Protein AF-A0A377E1H4-F1 (afdb_monomer_lite)

Organism: Escherichia coli (NCBI:txid562)

Secondary structure (DSSP, 8-state):
---HHHHHHHHHHTSSS--TTTSGGG-PPPHHHHHHHHHHH--EEEESS--SSS-SSSEE--TTT-GGGS-HHHHHHHHTSEEE-----SPP-EETTEE-TT----

pLDDT: mean 81.57, std 17.15, range [29.45, 97.69]

Structure (mmCIF, N/CA/C/O backbone):
data_AF-A0A377E1H4-F1
#
_entry.id   AF-A0A377E1H4-F1
#
loop_
_atom_site.group_PDB
_atom_site.id
_atom_site.type_symbol
_atom_site.label_atom_id
_atom_site.label_alt_id
_atom_site.label_comp_id
_atom_site.label_asym_id
_atom_site.label_entity_id
_atom_site.label_seq_id
_atom_site.pdbx_PDB_ins_code
_atom_site.Cartn_x
_atom_site.Cartn_y
_atom_site.Cartn_z
_atom_site.occupancy
_atom_site.B_iso_or_equiv
_atom_site.auth_seq_id
_atom_site.auth_comp_id
_atom_site.auth_asym_id
_atom_site.auth_atom_id
_atom_site.pdbx_PDB_model_num
ATOM 1 N N . MET A 1 1 ? -11.916 4.788 -18.497 1.00 46.75 1 MET A N 1
ATOM 2 C CA . MET A 1 1 ? -10.645 5.095 -19.189 1.00 46.75 1 MET A CA 1
ATOM 3 C C . MET A 1 1 ? -9.530 4.695 -18.243 1.00 46.75 1 MET A C 1
ATOM 5 O O . MET A 1 1 ? -9.548 5.173 -17.120 1.00 46.75 1 MET A O 1
ATOM 9 N N . SER A 1 2 ? -8.643 3.775 -18.631 1.00 56.88 2 SER A N 1
ATOM 10 C CA . SER A 1 2 ? -7.511 3.389 -17.775 1.00 56.88 2 SER A CA 1
ATOM 11 C C . SER A 1 2 ? -6.566 4.581 -17.630 1.00 56.88 2 SER A C 1
ATOM 13 O O . SER A 1 2 ? -6.238 5.215 -18.633 1.00 56.88 2 SER A O 1
ATOM 15 N N . ASN A 1 3 ? -6.153 4.903 -16.403 1.00 75.94 3 ASN A N 1
ATOM 16 C CA . ASN A 1 3 ? -5.165 5.950 -16.147 1.00 75.94 3 ASN A CA 1
ATOM 17 C C . ASN A 1 3 ? -3.872 5.627 -16.930 1.00 75.94 3 ASN A C 1
ATOM 19 O O . ASN A 1 3 ? -3.465 4.464 -16.988 1.00 75.94 3 ASN A O 1
ATOM 23 N N . LYS A 1 4 ? -3.228 6.640 -17.532 1.00 80.81 4 LYS A N 1
ATOM 24 C CA . LYS A 1 4 ? -1.937 6.495 -18.235 1.00 80.81 4 LYS A CA 1
ATOM 25 C C . LYS A 1 4 ? -0.877 5.834 -17.345 1.00 80.81 4 LYS A C 1
ATOM 27 O O . LYS A 1 4 ? -0.057 5.074 -17.844 1.00 80.81 4 LYS A O 1
ATOM 32 N N . TYR A 1 5 ? -0.923 6.093 -16.036 1.00 79.25 5 TYR A N 1
ATOM 33 C CA . TYR A 1 5 ? -0.049 5.447 -15.058 1.00 79.25 5 TYR A CA 1
ATOM 34 C C . TYR A 1 5 ? -0.275 3.927 -14.996 1.00 79.25 5 TYR A C 1
ATOM 36 O O . TYR A 1 5 ? 0.666 3.160 -15.171 1.00 79.25 5 TYR A O 1
ATOM 44 N N . CYS A 1 6 ? -1.527 3.485 -14.852 1.00 79.69 6 CYS A N 1
ATOM 45 C CA . CYS A 1 6 ? -1.889 2.065 -14.862 1.00 79.69 6 CYS A CA 1
ATOM 46 C C . CYS A 1 6 ? -1.492 1.375 -16.176 1.00 79.69 6 CYS A C 1
ATOM 48 O O . CYS A 1 6 ? -0.968 0.265 -16.164 1.00 79.69 6 CYS A O 1
ATOM 50 N N . GLN A 1 7 ? -1.675 2.052 -17.317 1.00 82.25 7 GLN A N 1
ATOM 51 C CA . GLN A 1 7 ? -1.233 1.533 -18.619 1.00 82.25 7 GLN A CA 1
ATOM 52 C C . GLN A 1 7 ? 0.285 1.331 -18.658 1.00 82.25 7 GLN A C 1
ATOM 54 O O . GLN A 1 7 ? 0.741 0.260 -19.052 1.00 82.25 7 GLN A O 1
ATOM 59 N N . ALA A 1 8 ? 1.058 2.310 -18.181 1.00 83.12 8 ALA A N 1
ATOM 60 C CA . ALA A 1 8 ? 2.511 2.204 -18.109 1.00 83.12 8 ALA A CA 1
ATOM 61 C C . ALA A 1 8 ? 2.968 1.064 -17.182 1.00 83.12 8 ALA A C 1
ATOM 63 O O . ALA A 1 8 ? 3.906 0.350 -17.529 1.00 83.12 8 ALA A O 1
ATOM 64 N N . LEU A 1 9 ? 2.294 0.843 -16.044 1.00 80.31 9 LEU A N 1
ATOM 65 C CA . LEU A 1 9 ? 2.586 -0.288 -15.152 1.00 80.31 9 LEU A CA 1
ATOM 66 C C . LEU A 1 9 ? 2.333 -1.638 -15.834 1.00 80.31 9 LEU A C 1
ATOM 68 O O . LEU A 1 9 ? 3.174 -2.535 -15.756 1.00 80.31 9 LEU A O 1
ATOM 72 N N . VAL A 1 10 ? 1.210 -1.779 -16.544 1.00 83.94 10 VAL A N 1
ATOM 73 C CA . VAL A 1 10 ? 0.877 -3.008 -17.282 1.00 83.94 10 VAL A CA 1
ATOM 74 C C . VAL A 1 10 ? 1.876 -3.263 -18.411 1.00 83.94 10 VAL A C 1
ATOM 76 O O . VAL A 1 10 ? 2.366 -4.384 -18.556 1.00 83.94 10 VAL A O 1
ATOM 79 N N . GLU A 1 11 ? 2.209 -2.238 -19.196 1.00 85.94 11 GLU A N 1
ATOM 80 C CA . GLU A 1 11 ? 3.222 -2.333 -20.253 1.00 85.94 11 GLU A CA 1
ATOM 81 C C . GLU A 1 11 ? 4.583 -2.735 -19.689 1.00 85.94 11 GLU A C 1
ATOM 83 O O . GLU A 1 11 ? 5.249 -3.605 -20.251 1.00 85.94 11 GLU A O 1
ATOM 88 N N . LEU A 1 12 ? 4.975 -2.142 -18.557 1.00 83.56 12 LEU A N 1
ATOM 89 C CA . LEU A 1 12 ? 6.225 -2.457 -17.885 1.00 83.56 12 LEU A CA 1
ATOM 90 C C . LEU A 1 12 ? 6.241 -3.908 -17.422 1.00 83.56 12 LEU A C 1
ATOM 92 O O . LEU A 1 12 ? 7.177 -4.624 -17.757 1.00 83.56 12 LEU A O 1
ATOM 96 N N . ARG A 1 13 ? 5.195 -4.377 -16.735 1.00 80.88 13 ARG A N 1
ATOM 97 C CA . ARG A 1 13 ? 5.070 -5.767 -16.265 1.00 80.88 13 ARG A CA 1
ATOM 98 C C . ARG A 1 13 ? 5.155 -6.789 -17.401 1.00 80.88 13 ARG A C 1
ATOM 100 O O . ARG A 1 13 ? 5.745 -7.848 -17.222 1.00 80.88 13 ARG A O 1
ATOM 107 N N . ASN A 1 14 ? 4.613 -6.457 -18.572 1.00 85.69 14 ASN A N 1
ATOM 108 C CA . ASN A 1 14 ? 4.608 -7.338 -19.741 1.00 85.69 14 ASN A CA 1
ATOM 109 C C . ASN A 1 14 ? 5.955 -7.399 -20.487 1.00 85.69 14 ASN A C 1
ATOM 111 O O . ASN A 1 14 ? 6.090 -8.190 -21.425 1.00 85.69 14 ASN A O 1
ATOM 115 N N . LYS A 1 15 ? 6.956 -6.589 -20.113 1.00 85.19 15 LYS A N 1
ATOM 116 C CA . LYS A 1 15 ? 8.291 -6.686 -20.715 1.00 85.19 15 LYS A CA 1
ATOM 117 C C . LYS A 1 15 ? 8.958 -8.017 -20.336 1.00 85.19 15 LYS A C 1
ATOM 119 O O . LYS A 1 15 ? 8.871 -8.441 -19.187 1.00 85.19 15 LYS A O 1
ATOM 124 N N . PRO A 1 16 ? 9.684 -8.661 -21.269 1.00 85.31 16 PRO A N 1
ATOM 125 C CA . PRO A 1 16 ? 10.376 -9.924 -20.998 1.00 85.31 16 PRO A CA 1
ATOM 126 C C . PRO A 1 16 ? 11.587 -9.763 -20.066 1.00 85.31 16 PRO A C 1
ATOM 128 O O . PRO A 1 16 ? 12.054 -10.741 -19.491 1.00 85.31 16 PRO A O 1
ATOM 131 N N . ALA A 1 17 ? 12.118 -8.545 -19.952 1.00 83.56 17 ALA A N 1
ATOM 132 C CA . ALA A 1 17 ? 13.2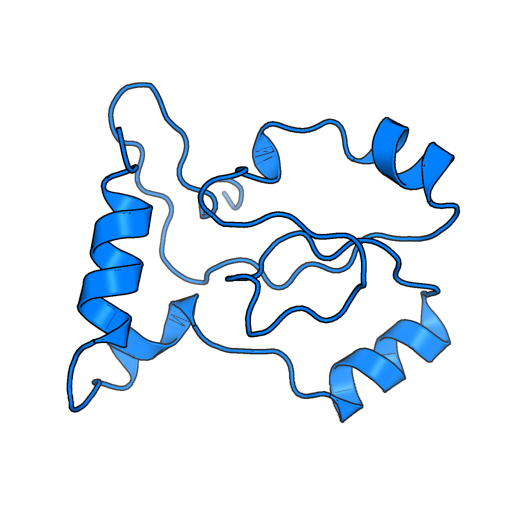16 -8.192 -19.069 1.00 83.56 17 ALA A CA 1
ATOM 133 C C . ALA A 1 17 ? 13.057 -6.738 -18.610 1.00 83.56 17 ALA A C 1
ATOM 135 O O . ALA A 1 17 ? 12.519 -5.906 -19.348 1.00 83.56 17 ALA A O 1
ATOM 136 N N . HIS A 1 18 ? 13.573 -6.448 -17.419 1.00 80.75 18 HIS A N 1
ATOM 137 C CA . HIS A 1 18 ? 13.505 -5.139 -16.777 1.00 80.75 18 HIS A CA 1
ATOM 138 C C . HIS A 1 18 ? 14.903 -4.685 -16.383 1.00 80.75 18 HIS A C 1
ATOM 140 O O . HIS A 1 18 ? 15.710 -5.471 -15.879 1.00 80.75 18 HIS A O 1
ATOM 146 N N . GLU A 1 19 ? 15.188 -3.403 -16.562 1.00 77.69 19 GLU A N 1
ATOM 147 C CA . GLU A 1 19 ? 16.335 -2.777 -15.918 1.00 77.69 19 GLU A CA 1
ATOM 148 C C . GLU A 1 19 ? 16.045 -2.552 -14.427 1.00 77.69 19 GLU A C 1
ATOM 150 O O . GLU A 1 19 ? 14.905 -2.332 -14.025 1.00 77.69 19 GLU A O 1
ATOM 155 N N . LEU A 1 20 ? 17.076 -2.521 -13.577 1.00 71.31 20 LEU A N 1
ATOM 156 C CA . LEU A 1 20 ? 16.898 -2.293 -12.132 1.00 71.31 20 LEU A CA 1
ATOM 157 C C . LEU A 1 20 ? 16.118 -1.005 -11.815 1.00 71.31 20 LEU A C 1
ATOM 159 O O . LEU A 1 20 ? 15.361 -0.960 -10.850 1.00 71.31 20 LEU A O 1
ATOM 163 N N . LYS A 1 21 ? 16.266 0.029 -12.651 1.00 73.69 21 LYS A N 1
ATOM 164 C CA . LYS A 1 21 ? 15.542 1.301 -12.518 1.00 73.69 21 LYS A CA 1
ATOM 165 C C . LYS A 1 21 ? 14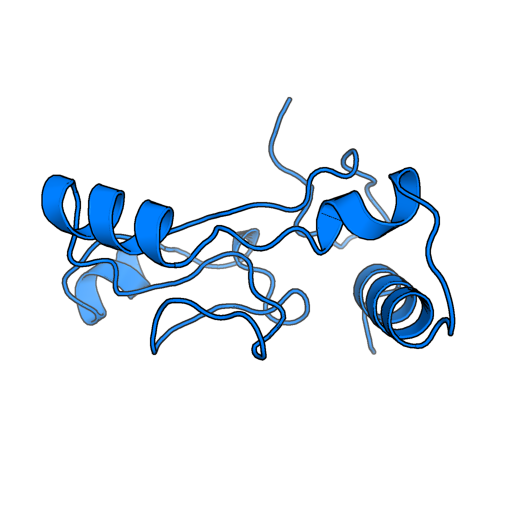.044 1.198 -12.843 1.00 73.69 21 LYS A C 1
ATOM 167 O O . LYS A 1 21 ? 13.292 2.092 -12.480 1.00 73.69 21 LYS A O 1
ATOM 172 N N . GLU A 1 22 ? 13.622 0.143 -13.536 1.00 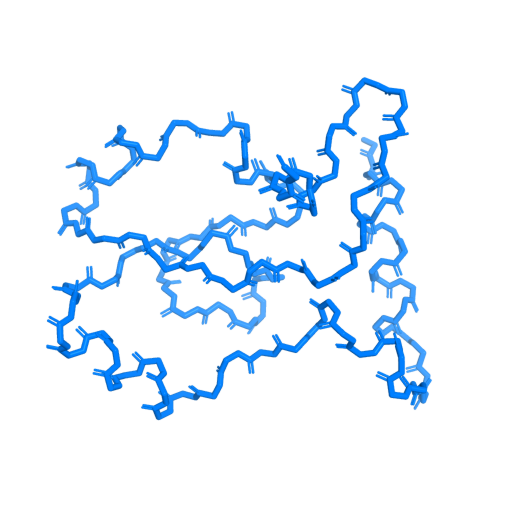72.00 22 GLU A N 1
ATOM 173 C CA . GLU A 1 22 ? 12.239 -0.096 -13.962 1.00 72.00 22 GLU A CA 1
ATOM 174 C C . GLU A 1 22 ? 11.440 -0.920 -12.938 1.00 72.00 22 GLU A C 1
ATOM 176 O O . GLU A 1 22 ? 10.216 -0.866 -12.918 1.00 72.00 22 GLU A O 1
ATOM 181 N N . VAL A 1 23 ? 12.108 -1.662 -12.051 1.00 68.00 23 VAL A N 1
ATOM 182 C CA . VAL A 1 23 ? 11.439 -2.521 -11.053 1.00 68.00 23 VAL A CA 1
ATOM 183 C C . VAL A 1 23 ? 11.007 -1.738 -9.802 1.00 68.00 23 VAL A C 1
ATOM 185 O O . VAL A 1 23 ? 10.289 -2.275 -8.967 1.00 68.00 23 VAL A O 1
ATOM 188 N N . GLY A 1 24 ? 11.404 -0.464 -9.674 1.00 71.88 24 GLY A N 1
ATOM 189 C CA . GLY A 1 24 ? 11.207 0.357 -8.471 1.00 71.88 24 GLY A CA 1
ATOM 190 C C . GLY A 1 24 ? 9.780 0.316 -7.922 1.00 71.88 24 GLY A C 1
ATOM 191 O O . GLY A 1 24 ? 9.565 -0.183 -6.824 1.00 71.88 24 GLY A O 1
ATOM 192 N N . ASP A 1 25 ? 8.797 0.756 -8.708 1.00 68.75 25 ASP A N 1
ATOM 193 C CA . ASP A 1 25 ? 7.384 0.812 -8.283 1.00 68.75 25 ASP A CA 1
ATOM 194 C C . ASP A 1 25 ? 6.739 -0.556 -8.053 1.00 68.75 25 ASP A C 1
ATOM 196 O O . ASP A 1 25 ? 5.697 -0.647 -7.416 1.00 68.75 25 ASP A O 1
ATOM 200 N N . GLN A 1 26 ? 7.354 -1.620 -8.566 1.00 68.88 26 GLN A N 1
ATOM 201 C CA . GLN A 1 26 ? 6.879 -2.993 -8.410 1.00 68.88 26 GLN A CA 1
ATOM 202 C C . GLN A 1 26 ? 7.569 -3.710 -7.241 1.00 68.88 26 GLN A C 1
ATOM 204 O O . GLN A 1 26 ? 7.320 -4.896 -7.008 1.00 68.88 26 GLN A O 1
ATOM 209 N N . TRP A 1 27 ? 8.459 -3.032 -6.505 1.00 77.75 27 TRP A N 1
ATOM 210 C CA . TRP A 1 27 ? 9.162 -3.653 -5.392 1.00 77.75 27 TRP A CA 1
ATOM 211 C C . TRP A 1 27 ? 8.185 -4.017 -4.272 1.00 77.75 27 TRP A C 1
ATOM 213 O O . TRP A 1 27 ? 7.589 -3.153 -3.635 1.00 77.75 27 TRP A O 1
ATOM 223 N N . ARG A 1 28 ? 8.042 -5.321 -4.015 1.00 84.62 28 ARG A N 1
ATOM 224 C CA . ARG A 1 28 ? 7.153 -5.878 -2.991 1.00 84.62 28 ARG A CA 1
ATOM 225 C C . ARG A 1 28 ? 7.892 -6.042 -1.667 1.00 84.62 28 ARG A C 1
ATOM 227 O O . ARG A 1 28 ? 8.962 -6.647 -1.626 1.00 84.62 28 ARG A O 1
ATOM 234 N N . THR A 1 29 ? 7.265 -5.634 -0.563 1.00 89.25 29 THR A N 1
ATOM 235 C CA . THR A 1 29 ? 7.760 -5.945 0.786 1.00 89.25 29 THR A CA 1
ATOM 236 C C . THR A 1 29 ? 7.843 -7.467 0.998 1.00 89.25 29 THR A C 1
ATOM 238 O O . THR A 1 29 ? 6.827 -8.156 0.850 1.00 89.25 29 THR A O 1
ATOM 241 N N . PRO A 1 30 ? 9.012 -8.029 1.356 1.00 92.06 30 PRO A N 1
ATOM 242 C CA . PRO A 1 30 ? 9.146 -9.446 1.696 1.00 92.06 30 PRO A CA 1
ATOM 243 C C . PRO A 1 30 ? 8.198 -9.881 2.826 1.00 92.06 30 PRO A C 1
ATOM 245 O O . PRO A 1 30 ? 7.951 -9.122 3.765 1.00 92.06 30 PRO A O 1
ATOM 248 N N . ASP A 1 31 ? 7.679 -11.113 2.760 1.00 93.44 31 ASP A N 1
ATOM 249 C CA . ASP A 1 31 ? 6.661 -11.601 3.708 1.00 93.44 31 ASP A CA 1
ATOM 250 C C . ASP A 1 31 ? 7.146 -11.595 5.161 1.00 93.44 31 ASP A C 1
ATOM 252 O O . ASP A 1 31 ? 6.413 -11.191 6.056 1.00 93.44 31 ASP A O 1
ATOM 256 N N . ASN A 1 32 ? 8.395 -11.987 5.412 1.00 95.50 32 ASN A N 1
ATOM 257 C CA . ASN A 1 32 ? 8.970 -11.988 6.758 1.00 95.50 32 ASN A CA 1
ATOM 258 C C . ASN A 1 32 ? 9.019 -10.583 7.384 1.00 95.50 32 ASN A C 1
ATOM 260 O O . ASN A 1 32 ? 8.756 -10.438 8.577 1.00 95.50 32 ASN A O 1
ATOM 264 N N . ILE A 1 33 ? 9.326 -9.555 6.587 1.00 94.75 33 ILE A N 1
ATOM 265 C CA . ILE A 1 33 ? 9.331 -8.160 7.039 1.00 94.75 33 ILE A CA 1
ATOM 266 C C . ILE A 1 33 ? 7.901 -7.723 7.351 1.00 94.75 33 ILE A C 1
ATOM 268 O O . ILE A 1 33 ? 7.655 -7.188 8.431 1.00 94.75 33 ILE A O 1
ATOM 272 N N . PHE A 1 34 ? 6.955 -8.009 6.451 1.00 96.00 34 PHE A N 1
ATOM 273 C CA . PHE A 1 34 ? 5.544 -7.694 6.670 1.00 96.00 34 PHE A CA 1
ATOM 274 C C . PHE A 1 34 ? 5.020 -8.325 7.967 1.00 96.00 34 PHE A C 1
ATOM 276 O O . PHE A 1 34 ? 4.485 -7.615 8.815 1.00 96.00 34 PHE A O 1
ATOM 283 N N . TRP A 1 35 ? 5.235 -9.628 8.175 1.00 96.06 35 TRP A N 1
ATOM 284 C CA . TRP A 1 35 ? 4.776 -10.322 9.381 1.00 96.06 35 TRP A CA 1
ATOM 285 C C . TRP A 1 35 ? 5.452 -9.818 10.655 1.00 96.06 35 TRP A C 1
ATOM 287 O O . TRP A 1 35 ? 4.786 -9.691 11.684 1.00 96.06 35 TRP A O 1
ATOM 297 N N . GLY A 1 36 ? 6.745 -9.485 10.595 1.00 97.44 36 GLY A N 1
ATOM 298 C CA . GLY A 1 36 ? 7.462 -8.894 11.725 1.00 97.44 36 GLY A CA 1
ATOM 299 C C . GLY A 1 36 ? 6.854 -7.560 12.161 1.00 97.44 36 GLY A C 1
ATOM 300 O O . GLY A 1 36 ? 6.569 -7.368 13.340 1.00 97.44 36 GLY A O 1
ATOM 301 N N . ILE A 1 37 ? 6.581 -6.665 11.208 1.00 96.06 37 ILE A N 1
ATOM 302 C CA . ILE A 1 37 ? 5.965 -5.359 11.488 1.00 96.06 37 ILE A CA 1
ATOM 303 C C . ILE A 1 37 ? 4.500 -5.533 11.921 1.00 96.06 37 ILE A C 1
ATOM 305 O O . ILE A 1 37 ? 4.079 -4.914 12.897 1.00 96.06 37 ILE A O 1
ATOM 309 N N . ASN A 1 38 ? 3.741 -6.413 11.260 1.00 97.06 38 ASN A N 1
ATOM 310 C CA . ASN A 1 38 ? 2.351 -6.719 11.611 1.00 97.06 38 ASN A CA 1
ATOM 311 C C . ASN A 1 38 ? 2.227 -7.269 13.041 1.00 97.06 38 ASN A C 1
ATOM 313 O O . ASN A 1 38 ? 1.271 -6.969 13.745 1.00 97.06 38 ASN A O 1
ATOM 317 N N . THR A 1 39 ? 3.219 -8.026 13.510 1.00 96.81 39 THR A N 1
ATOM 318 C CA . THR A 1 39 ? 3.253 -8.512 14.899 1.00 96.81 39 THR A CA 1
ATOM 319 C C . THR A 1 39 ? 3.407 -7.368 15.907 1.00 96.81 39 THR A C 1
ATOM 321 O O . THR A 1 39 ? 2.882 -7.455 17.013 1.00 96.81 39 THR A O 1
ATOM 324 N N . LEU A 1 40 ? 4.122 -6.299 15.543 1.00 96.69 40 LEU A N 1
ATOM 325 C CA . LEU A 1 40 ? 4.417 -5.175 16.437 1.00 96.69 40 LEU A CA 1
ATOM 326 C C . LEU A 1 40 ? 3.339 -4.084 16.417 1.00 96.69 40 LEU A C 1
ATOM 328 O O . LEU A 1 40 ? 3.065 -3.485 17.454 1.00 96.69 40 LEU A O 1
ATOM 332 N N . PHE A 1 41 ? 2.753 -3.814 15.250 1.00 95.44 41 PHE A N 1
ATOM 333 C CA . PHE A 1 41 ? 1.876 -2.656 15.025 1.00 95.44 41 PHE A CA 1
ATOM 334 C C . PHE A 1 41 ? 0.512 -3.015 14.427 1.00 95.44 41 PHE A C 1
ATOM 336 O O . PHE A 1 41 ? -0.306 -2.129 14.185 1.00 95.44 41 PHE A O 1
ATOM 343 N N . GLY A 1 42 ? 0.281 -4.296 14.148 1.00 94.12 42 GLY A N 1
ATOM 344 C CA . GLY A 1 42 ? -0.960 -4.778 13.569 1.00 94.12 42 GLY A CA 1
ATOM 345 C C . GLY A 1 42 ? -2.100 -4.944 14.583 1.00 94.12 42 GLY A C 1
ATOM 346 O O . GLY A 1 42 ? -1.983 -4.554 15.746 1.00 94.12 42 GLY A O 1
ATOM 347 N N . PRO A 1 43 ? -3.220 -5.547 14.151 1.00 96.75 43 PRO A N 1
ATOM 348 C CA . PRO A 1 43 ? -3.385 -6.217 12.861 1.00 96.75 43 PRO A CA 1
ATOM 349 C C . PRO A 1 43 ? -3.487 -5.225 11.694 1.00 96.75 43 PRO A C 1
ATOM 351 O O . PRO A 1 43 ? -4.313 -4.311 11.709 1.00 96.75 43 PRO A O 1
ATOM 354 N N . PHE A 1 44 ? -2.669 -5.424 10.661 1.00 97.69 44 PHE A N 1
ATOM 355 C CA . PHE A 1 44 ? -2.857 -4.779 9.369 1.00 97.69 44 PHE A CA 1
ATOM 356 C C . PHE A 1 44 ? -4.015 -5.445 8.636 1.00 97.69 44 PHE A C 1
ATOM 358 O O . PHE A 1 44 ? -4.033 -6.662 8.448 1.00 97.69 44 PHE A O 1
ATOM 365 N N . VAL A 1 45 ? -5.001 -4.635 8.266 1.00 97.25 45 VAL A N 1
ATOM 366 C CA . VAL A 1 45 ? -6.269 -5.093 7.678 1.00 97.25 45 VAL A CA 1
ATOM 367 C C . VAL A 1 45 ? -6.544 -4.469 6.314 1.00 97.25 45 VAL A C 1
ATOM 369 O O . VAL A 1 45 ? -7.442 -4.932 5.615 1.00 97.25 45 VAL A O 1
ATOM 372 N N . LEU A 1 46 ? -5.768 -3.454 5.928 1.00 97.25 46 LEU A N 1
ATOM 373 C CA . LEU A 1 46 ? -5.902 -2.718 4.675 1.00 97.25 46 LEU A CA 1
ATOM 374 C C . LEU A 1 46 ? -4.525 -2.512 4.033 1.00 97.25 46 LEU A C 1
ATOM 376 O O . LEU A 1 46 ? -3.645 -1.949 4.677 1.00 97.25 46 LEU A O 1
ATOM 380 N N . ASP A 1 47 ? -4.348 -2.933 2.781 1.00 95.88 47 ASP A N 1
ATOM 381 C CA . ASP A 1 47 ? -3.138 -2.672 1.986 1.00 95.88 47 ASP A CA 1
ATOM 382 C C . ASP A 1 47 ? -3.383 -1.522 0.998 1.00 95.88 47 ASP A C 1
ATOM 384 O O . ASP A 1 47 ? -4.236 -1.615 0.115 1.00 95.88 47 ASP A O 1
ATOM 388 N N . LEU A 1 48 ? -2.677 -0.407 1.177 1.00 93.88 48 LEU A N 1
ATOM 389 C CA . LEU A 1 48 ? -2.940 0.829 0.436 1.00 93.88 48 LEU A CA 1
ATOM 390 C C . LEU A 1 48 ? -2.329 0.844 -0.970 1.00 93.88 48 LEU A C 1
ATOM 392 O O . LEU A 1 48 ? -2.799 1.597 -1.818 1.00 93.88 48 LEU A O 1
ATOM 396 N N . PHE A 1 49 ? -1.269 0.073 -1.216 1.00 91.19 49 PHE A N 1
ATOM 397 C CA . PHE A 1 49 ? -0.487 0.185 -2.451 1.00 91.19 49 PHE A CA 1
ATOM 398 C C . PHE A 1 49 ? -0.119 -1.201 -2.981 1.00 91.19 49 PHE A C 1
ATOM 400 O O . PHE A 1 49 ? 0.996 -1.684 -2.789 1.00 91.19 49 PHE A O 1
ATOM 407 N N . THR A 1 50 ? -1.072 -1.835 -3.666 1.00 88.50 50 THR A N 1
ATOM 408 C CA . THR A 1 50 ? -0.902 -3.152 -4.293 1.00 88.50 50 THR A CA 1
ATOM 409 C C . THR A 1 50 ? -1.372 -3.140 -5.749 1.00 88.50 50 THR A C 1
ATOM 411 O O . THR A 1 50 ? -2.160 -2.291 -6.156 1.00 88.50 50 THR A O 1
ATOM 414 N N . ASP A 1 51 ? -0.901 -4.090 -6.551 1.00 84.62 51 ASP A N 1
ATOM 415 C CA . ASP A 1 51 ? -1.462 -4.406 -7.872 1.00 84.62 51 ASP A CA 1
ATOM 416 C C . ASP A 1 51 ? -2.555 -5.493 -7.804 1.00 84.62 51 ASP A C 1
ATOM 418 O O . ASP A 1 51 ? -3.019 -5.980 -8.833 1.00 84.62 51 ASP A O 1
ATOM 422 N N . GLY A 1 52 ? -2.957 -5.893 -6.592 1.00 85.94 52 GLY A N 1
ATOM 423 C CA . GLY A 1 52 ? -3.889 -6.987 -6.318 1.00 85.94 52 GLY A CA 1
ATOM 424 C C . GLY A 1 52 ? -3.210 -8.358 -6.261 1.00 85.94 52 GLY A C 1
ATOM 425 O O . GLY A 1 52 ? -3.552 -9.168 -5.401 1.00 85.94 52 GLY A O 1
ATOM 426 N N . ASP A 1 53 ? -2.202 -8.599 -7.101 1.00 85.62 53 ASP A N 1
ATOM 427 C CA . ASP A 1 53 ? -1.434 -9.851 -7.113 1.00 85.62 53 ASP A CA 1
ATOM 428 C C . ASP A 1 53 ? -0.457 -9.923 -5.924 1.00 85.62 53 ASP A C 1
ATOM 430 O O . ASP A 1 53 ? -0.170 -11.000 -5.389 1.00 85.62 53 ASP A O 1
ATOM 434 N N . ASN A 1 54 ? 0.068 -8.773 -5.492 1.00 86.31 54 ASN A N 1
ATOM 435 C CA . ASN A 1 54 ? 1.092 -8.689 -4.453 1.00 86.31 54 ASN A CA 1
ATOM 436 C C . ASN A 1 54 ? 0.568 -8.355 -3.041 1.00 86.31 54 ASN A C 1
ATOM 438 O O . ASN A 1 54 ? 1.392 -8.240 -2.118 1.00 86.31 54 ASN A O 1
ATOM 442 N N . ALA A 1 55 ? -0.757 -8.256 -2.883 1.00 92.00 55 ALA A N 1
ATOM 443 C CA . ALA A 1 55 ? -1.443 -7.770 -1.690 1.00 92.00 55 ALA A CA 1
ATOM 444 C C . ALA A 1 55 ? -1.037 -8.510 -0.406 1.00 92.00 55 ALA A C 1
ATOM 446 O O . ALA A 1 55 ? -0.797 -9.725 -0.391 1.00 92.00 55 ALA A O 1
ATOM 447 N N . LYS A 1 56 ? -0.968 -7.764 0.698 1.00 94.06 56 LYS A N 1
ATOM 448 C CA . LYS A 1 56 ? -0.651 -8.287 2.038 1.00 94.06 56 LYS A CA 1
ATOM 449 C C . LYS A 1 56 ? -1.859 -8.409 2.960 1.00 94.06 56 LYS A C 1
ATOM 451 O O . LYS A 1 56 ? -1.777 -9.092 3.978 1.00 94.06 56 LYS A O 1
ATOM 456 N N . CYS A 1 57 ? -2.964 -7.761 2.607 1.00 94.56 57 CYS A N 1
ATOM 457 C CA . CYS A 1 57 ? -4.210 -7.763 3.366 1.00 94.56 57 CYS A CA 1
ATOM 458 C C . CYS A 1 57 ? -5.378 -8.208 2.478 1.00 94.56 57 CYS A C 1
ATOM 460 O O . CYS A 1 57 ? -5.327 -8.075 1.259 1.00 94.56 57 CYS A O 1
ATOM 462 N N . ALA A 1 58 ? -6.449 -8.717 3.095 1.00 93.94 58 ALA A N 1
ATOM 463 C CA . ALA A 1 58 ? -7.654 -9.122 2.368 1.00 93.94 58 ALA A CA 1
ATOM 464 C C . ALA A 1 58 ? -8.411 -7.925 1.764 1.00 93.94 58 ALA A C 1
ATOM 466 O O . ALA A 1 58 ? -8.979 -8.046 0.684 1.00 93.94 58 ALA A O 1
ATOM 467 N N . ALA A 1 59 ? -8.417 -6.778 2.455 1.00 96.19 59 ALA A N 1
ATOM 468 C CA . ALA A 1 59 ? -8.870 -5.514 1.890 1.00 96.19 59 ALA A CA 1
ATOM 469 C C . ALA A 1 59 ? -7.666 -4.733 1.364 1.00 96.19 59 ALA A C 1
ATOM 471 O O . ALA A 1 59 ? -6.627 -4.663 2.027 1.00 96.19 59 ALA A O 1
ATOM 472 N N . TYR A 1 60 ? -7.814 -4.133 0.189 1.00 95.62 60 TYR A N 1
ATOM 473 C CA . TYR A 1 60 ? -6.738 -3.397 -0.448 1.00 95.62 60 TYR A CA 1
ATOM 474 C C . TYR A 1 60 ? -7.251 -2.387 -1.475 1.00 95.62 60 TYR A C 1
ATOM 476 O O . TYR A 1 60 ? -8.408 -2.461 -1.893 1.00 95.62 60 TYR A O 1
ATOM 484 N N . TYR A 1 61 ? -6.373 -1.472 -1.879 1.00 94.00 61 TYR A N 1
ATOM 485 C CA . TYR A 1 61 ? -6.581 -0.569 -3.006 1.00 94.00 61 TYR A CA 1
ATOM 486 C C . TYR A 1 61 ? -5.551 -0.831 -4.102 1.00 94.00 61 TYR A C 1
ATOM 488 O O . TYR A 1 61 ? -4.363 -1.014 -3.827 1.00 94.00 61 TYR A O 1
ATOM 496 N N . THR A 1 62 ? -6.018 -0.813 -5.346 1.00 90.50 62 THR A N 1
ATOM 497 C CA . THR A 1 62 ? -5.164 -0.854 -6.535 1.00 90.50 62 THR A CA 1
ATOM 498 C C . THR A 1 62 ? -4.774 0.548 -7.008 1.00 90.50 62 THR A C 1
ATOM 500 O O . THR A 1 62 ? -5.307 1.562 -6.542 1.00 90.50 62 THR A O 1
ATOM 503 N N . ALA A 1 63 ? -3.848 0.630 -7.967 1.00 85.88 63 ALA A N 1
ATOM 504 C CA . ALA A 1 63 ? -3.519 1.895 -8.625 1.00 85.88 63 ALA A CA 1
ATOM 505 C C . ALA A 1 63 ? -4.745 2.520 -9.321 1.00 85.88 63 ALA A C 1
ATOM 507 O O . ALA A 1 63 ? -4.852 3.747 -9.392 1.00 85.88 63 ALA A O 1
ATOM 508 N N . GLU A 1 64 ? -5.670 1.689 -9.804 1.00 86.12 64 GLU A N 1
ATOM 509 C CA . GLU A 1 64 ? -6.951 2.093 -10.379 1.00 86.12 64 GLU A CA 1
ATOM 510 C C . GLU A 1 64 ? -7.905 2.664 -9.323 1.00 86.12 64 GLU A C 1
ATOM 512 O O . GLU A 1 64 ? -8.562 3.671 -9.594 1.00 86.12 64 GLU A O 1
ATOM 517 N N . ASP A 1 65 ? -7.956 2.058 -8.130 1.00 88.56 65 ASP A N 1
ATOM 518 C CA . ASP A 1 65 ? -8.804 2.522 -7.020 1.00 88.56 65 ASP A CA 1
ATOM 519 C C . ASP A 1 65 ? -8.294 3.829 -6.400 1.00 88.56 65 ASP A C 1
ATOM 521 O O . ASP A 1 65 ? -9.086 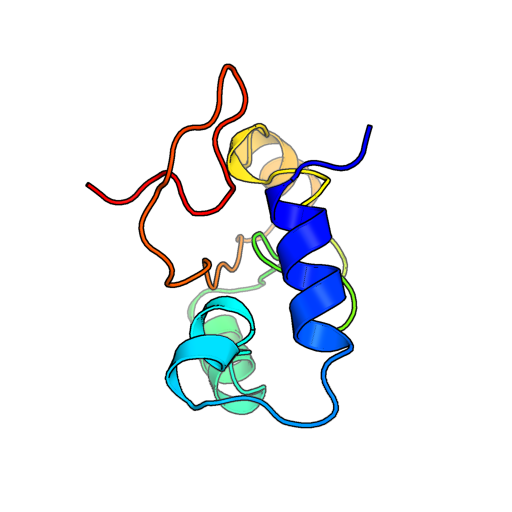4.584 -5.836 1.00 88.56 65 ASP A O 1
ATOM 525 N N . ASN A 1 66 ? -6.987 4.093 -6.518 1.00 87.44 66 ASN A N 1
ATOM 526 C CA . ASN A 1 66 ? -6.278 5.251 -5.977 1.00 87.44 66 ASN A CA 1
ATOM 527 C C . ASN A 1 66 ? -6.522 5.459 -4.476 1.00 87.44 66 ASN A C 1
ATOM 529 O O . ASN A 1 66 ? -7.334 6.291 -4.077 1.00 87.44 66 ASN A O 1
ATOM 533 N N . ALA A 1 67 ? -5.748 4.770 -3.631 1.00 90.88 67 ALA A N 1
ATOM 534 C CA . ALA A 1 67 ? -5.850 4.882 -2.175 1.00 90.88 67 ALA A CA 1
ATOM 535 C C . ALA A 1 67 ? -5.863 6.327 -1.649 1.00 90.88 67 ALA A C 1
ATOM 537 O O . ALA A 1 67 ? -6.550 6.603 -0.672 1.00 90.88 67 ALA A O 1
ATOM 538 N N . LEU A 1 68 ? -5.154 7.260 -2.294 1.00 89.44 68 LEU A N 1
ATOM 539 C CA . LEU A 1 68 ? -5.078 8.665 -1.869 1.00 89.44 68 LEU A CA 1
ATOM 540 C C . LEU A 1 68 ? -6.403 9.429 -2.024 1.00 89.44 68 LEU A C 1
ATOM 542 O O . LEU A 1 68 ? -6.550 10.512 -1.464 1.00 89.44 68 LEU A O 1
ATOM 546 N N . ALA A 1 69 ? -7.347 8.893 -2.798 1.00 90.88 69 ALA A N 1
ATOM 547 C CA . ALA A 1 69 ? -8.671 9.472 -2.995 1.00 90.88 69 ALA A CA 1
ATOM 548 C C . ALA A 1 69 ? -9.712 8.981 -1.969 1.00 90.88 69 ALA A C 1
ATOM 550 O O . ALA A 1 69 ? -10.848 9.451 -2.000 1.00 90.88 69 ALA A O 1
ATOM 551 N N . HIS A 1 70 ? -9.347 8.054 -1.074 1.00 90.81 70 HIS A N 1
ATOM 552 C CA . HIS A 1 70 ? -10.250 7.473 -0.075 1.00 90.81 70 HIS A CA 1
ATOM 553 C C . HIS A 1 70 ? -9.964 7.998 1.331 1.00 90.81 70 HIS A C 1
ATOM 555 O O . HIS A 1 70 ? -8.811 8.227 1.696 1.00 90.81 70 HIS A O 1
ATOM 561 N N . ASP A 1 71 ? -11.007 8.097 2.157 1.00 94.19 71 ASP A N 1
ATOM 562 C CA . ASP A 1 71 ? -10.847 8.301 3.597 1.00 94.19 71 ASP A CA 1
ATOM 563 C C . ASP A 1 71 ? -10.472 6.974 4.273 1.00 94.19 71 ASP A C 1
ATOM 565 O O . ASP A 1 71 ? -11.276 6.047 4.412 1.00 94.19 71 ASP A O 1
ATOM 569 N N . TRP A 1 72 ? -9.215 6.863 4.696 1.00 94.62 72 TRP A N 1
ATOM 570 C CA . TRP A 1 72 ? -8.722 5.658 5.360 1.00 94.62 72 TRP A CA 1
ATOM 571 C C . TRP A 1 72 ? -9.312 5.482 6.752 1.00 94.62 72 TRP A C 1
ATOM 573 O O . TRP A 1 72 ? -9.427 4.351 7.216 1.00 94.62 72 TRP A O 1
ATOM 583 N N . SER A 1 73 ? -9.672 6.573 7.429 1.00 94.00 73 SER A N 1
ATOM 584 C CA . SER A 1 73 ? -10.149 6.515 8.808 1.00 94.00 73 SER A CA 1
ATOM 585 C C . SER A 1 73 ? -11.503 5.815 8.896 1.00 94.00 73 SER A C 1
ATOM 587 O O . SER A 1 73 ? -11.671 4.922 9.728 1.00 94.00 73 SER A O 1
ATOM 589 N N . GLU A 1 74 ? -12.420 6.131 7.979 1.00 95.25 74 GLU A N 1
ATOM 590 C CA . GLU A 1 74 ? -13.722 5.472 7.869 1.00 95.25 74 GLU A CA 1
ATOM 591 C C . GLU A 1 74 ? -13.550 3.984 7.543 1.00 95.25 74 GLU A C 1
ATOM 593 O O . GLU A 1 74 ? -14.065 3.116 8.251 1.00 95.25 74 GLU A O 1
ATOM 598 N N . ARG A 1 75 ? -12.717 3.669 6.543 1.00 95.44 75 ARG A N 1
ATOM 599 C CA . ARG A 1 75 ? -12.466 2.281 6.142 1.00 95.44 75 ARG A CA 1
ATOM 600 C C . ARG A 1 75 ? -11.824 1.447 7.255 1.00 95.44 75 ARG A C 1
ATOM 602 O O . ARG A 1 75 ? -12.182 0.286 7.451 1.00 95.44 75 ARG A O 1
ATOM 609 N N . LEU A 1 76 ? -10.876 2.015 7.997 1.00 96.19 76 LEU A N 1
ATOM 610 C CA . LEU A 1 76 ? -10.225 1.331 9.116 1.00 96.19 76 LEU A CA 1
ATOM 611 C C . LEU A 1 76 ? -11.154 1.177 10.325 1.00 96.19 76 LEU A C 1
ATOM 613 O O . LEU A 1 76 ? -11.038 0.179 11.039 1.00 96.19 76 LEU A O 1
ATOM 617 N N . ALA A 1 77 ? -12.099 2.100 10.535 1.00 95.62 77 ALA A N 1
ATOM 618 C CA . ALA A 1 77 ? -13.125 1.958 11.567 1.00 95.62 77 ALA A CA 1
ATOM 619 C C . ALA A 1 77 ? -14.033 0.741 11.303 1.00 95.62 77 ALA A C 1
ATOM 621 O O . ALA A 1 77 ? -14.378 0.020 12.244 1.00 95.62 77 ALA A O 1
ATOM 622 N N . GLU A 1 78 ? -14.359 0.462 10.036 1.00 95.94 78 GLU A N 1
ATOM 623 C CA . GLU A 1 78 ? -15.091 -0.748 9.633 1.00 95.94 78 GLU A CA 1
ATOM 624 C C . GLU A 1 78 ? -14.256 -2.023 9.821 1.00 95.94 78 GLU A C 1
ATOM 626 O O . GLU A 1 78 ? -14.732 -3.013 10.384 1.00 95.94 78 GLU A O 1
ATOM 631 N N . LEU A 1 79 ? -13.003 -1.998 9.353 1.00 95.69 79 LEU A N 1
ATOM 632 C CA . LEU A 1 79 ? -12.119 -3.169 9.309 1.00 95.69 79 LEU A CA 1
ATOM 633 C C . LEU A 1 79 ? -11.452 -3.500 10.654 1.00 95.69 79 LEU A C 1
ATOM 635 O O . LEU A 1 79 ? -10.949 -4.611 10.821 1.00 95.69 79 LEU A O 1
ATOM 639 N N . LYS A 1 80 ? -11.469 -2.570 11.618 1.00 96.06 80 LYS A N 1
ATOM 640 C CA . LYS A 1 80 ? -10.934 -2.720 12.985 1.00 96.06 80 LYS A CA 1
ATOM 641 C C . LYS A 1 80 ? -9.451 -3.110 13.027 1.00 96.06 80 LYS A C 1
ATOM 643 O O . LYS A 1 80 ? -9.073 -4.098 13.658 1.00 96.06 80 LYS A O 1
ATOM 648 N N . GLY A 1 81 ? -8.604 -2.308 12.391 1.00 95.06 81 GLY A N 1
ATOM 649 C CA . GLY A 1 81 ? -7.155 -2.504 12.407 1.00 95.06 81 GLY A CA 1
ATOM 650 C C . GLY A 1 81 ? -6.393 -1.305 11.857 1.00 95.06 81 GLY A C 1
ATOM 651 O O . GLY A 1 81 ? -6.915 -0.192 11.822 1.00 95.06 81 GLY A O 1
ATOM 652 N N . ALA A 1 82 ? -5.158 -1.541 11.426 1.00 96.38 82 ALA A N 1
ATOM 653 C CA . ALA A 1 82 ? -4.295 -0.532 10.823 1.00 96.38 82 ALA A CA 1
ATOM 654 C C . ALA A 1 82 ? -4.124 -0.754 9.312 1.00 96.38 82 ALA A C 1
ATOM 656 O O . ALA A 1 82 ? -4.320 -1.858 8.795 1.00 96.38 82 ALA A O 1
ATOM 657 N N . ALA A 1 83 ? -3.744 0.306 8.602 1.00 96.44 83 ALA A N 1
ATOM 658 C CA . ALA A 1 83 ? -3.355 0.222 7.203 1.00 96.44 83 ALA A CA 1
ATOM 659 C C . ALA A 1 83 ? -1.852 -0.056 7.075 1.00 96.44 83 ALA A C 1
ATOM 661 O O . ALA A 1 83 ? -1.039 0.492 7.821 1.00 96.44 83 ALA A O 1
ATOM 662 N N . PHE A 1 84 ? -1.498 -0.881 6.100 1.00 96.25 84 PHE A N 1
ATOM 663 C CA . PHE A 1 84 ? -0.140 -1.086 5.626 1.00 96.25 84 PHE A CA 1
ATOM 664 C C . PHE A 1 84 ? 0.040 -0.361 4.289 1.00 96.25 84 PHE A C 1
ATOM 666 O O . PHE A 1 84 ? -0.871 -0.332 3.463 1.00 96.25 84 PHE A O 1
ATOM 673 N N . GLY A 1 85 ? 1.218 0.219 4.066 1.00 92.88 85 GLY A N 1
ATOM 674 C CA . GLY A 1 85 ? 1.530 0.889 2.812 1.00 92.88 85 GLY A CA 1
ATOM 675 C C . GLY A 1 85 ? 2.995 0.738 2.431 1.00 92.88 85 GLY A C 1
ATOM 676 O O . GLY A 1 85 ? 3.886 1.019 3.230 1.00 92.88 85 GLY A O 1
ATOM 677 N N . ASN A 1 86 ? 3.220 0.338 1.182 1.00 90.38 86 ASN A N 1
ATOM 678 C CA . ASN A 1 86 ? 4.513 0.347 0.507 1.00 90.38 86 ASN A CA 1
ATOM 679 C C . ASN A 1 86 ? 4.360 1.144 -0.803 1.00 90.38 86 ASN A C 1
ATOM 681 O O . ASN A 1 86 ? 4.117 0.542 -1.848 1.00 90.38 86 ASN A O 1
ATOM 685 N N . PRO A 1 87 ? 4.365 2.490 -0.736 1.00 86.44 87 PRO A N 1
ATOM 686 C CA . PRO A 1 87 ? 4.031 3.338 -1.877 1.00 86.44 87 PRO A CA 1
ATOM 687 C C . PRO A 1 87 ? 5.024 3.171 -3.038 1.00 86.44 87 PRO A C 1
ATOM 689 O O . PRO A 1 87 ? 6.181 2.812 -2.806 1.00 86.44 87 PRO A O 1
ATOM 692 N N . PRO A 1 88 ? 4.606 3.477 -4.281 1.00 80.31 88 PRO A N 1
ATOM 693 C CA . PRO A 1 88 ? 5.512 3.496 -5.426 1.00 80.31 88 PRO A CA 1
ATOM 694 C C . PRO A 1 88 ? 6.655 4.501 -5.200 1.00 80.31 88 PRO A C 1
ATOM 696 O O . PRO A 1 88 ? 6.459 5.577 -4.634 1.00 80.31 88 PRO A O 1
ATOM 699 N N . TYR A 1 89 ? 7.855 4.146 -5.654 1.00 74.88 89 TYR A N 1
ATOM 700 C CA . TYR A 1 89 ? 9.094 4.898 -5.423 1.00 74.88 89 TYR A CA 1
ATOM 701 C C . TYR A 1 89 ? 9.378 5.952 -6.507 1.00 74.88 89 TYR A C 1
ATOM 703 O O . TYR A 1 89 ? 10.275 6.787 -6.349 1.00 74.88 89 TYR A O 1
ATOM 711 N N . SER A 1 90 ? 8.646 5.918 -7.621 1.00 71.25 90 SER A N 1
ATOM 712 C CA . SER A 1 90 ? 8.708 6.915 -8.684 1.00 71.25 90 SER A CA 1
ATOM 713 C C . SER A 1 90 ? 8.343 8.301 -8.174 1.00 71.25 90 SER A C 1
ATOM 715 O O . SER A 1 90 ? 7.478 8.484 -7.321 1.00 71.25 90 SER A O 1
ATOM 717 N N . ARG A 1 91 ? 8.980 9.322 -8.755 1.00 62.62 91 ARG A N 1
ATOM 718 C CA . ARG A 1 91 ? 8.657 10.714 -8.432 1.00 62.62 91 ARG A CA 1
ATOM 719 C C . ARG A 1 91 ? 7.239 11.050 -8.883 1.00 62.62 91 ARG A C 1
ATOM 721 O O . ARG A 1 91 ? 6.840 10.715 -10.000 1.00 62.62 91 ARG A O 1
ATOM 728 N N . ALA A 1 92 ? 6.527 11.782 -8.033 1.00 57.88 92 ALA A N 1
ATOM 729 C CA . ALA A 1 92 ? 5.213 12.320 -8.336 1.00 57.88 92 ALA A CA 1
ATOM 730 C C . ALA A 1 92 ? 5.234 13.091 -9.669 1.00 57.88 92 ALA A C 1
ATOM 732 O O . ALA A 1 92 ? 5.993 14.045 -9.842 1.00 57.88 92 ALA A O 1
ATOM 733 N N . SER A 1 93 ? 4.383 12.685 -10.609 1.00 55.47 93 SER A N 1
ATOM 734 C CA . SER A 1 93 ? 4.060 13.465 -11.802 1.00 55.47 93 SER A CA 1
ATOM 735 C C . SER A 1 93 ? 2.556 13.720 -11.811 1.00 55.47 93 SER A C 1
ATOM 737 O O . SER A 1 93 ? 1.751 12.795 -11.677 1.00 55.47 93 SER A O 1
ATOM 739 N N . GLN A 1 94 ? 2.176 14.996 -11.898 1.00 49.59 94 GLN A N 1
ATOM 740 C CA . GLN A 1 94 ? 0.784 15.399 -12.059 1.00 49.59 94 GLN A CA 1
ATOM 741 C C . GLN A 1 94 ? 0.452 15.378 -13.550 1.00 49.59 94 GLN A C 1
ATOM 743 O O . GLN A 1 94 ? 1.056 16.110 -14.332 1.00 49.59 94 GLN A O 1
ATOM 748 N N . HIS A 1 95 ? -0.505 14.543 -13.946 1.00 47.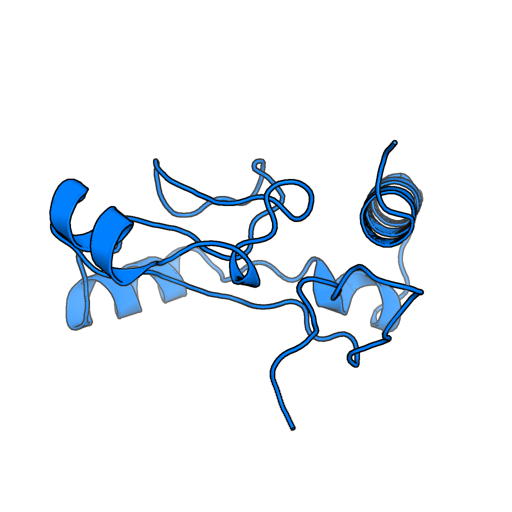62 95 HIS A N 1
ATOM 749 C CA . HIS A 1 95 ? -1.149 14.642 -15.250 1.00 47.62 95 HIS A CA 1
ATOM 750 C C . HIS A 1 95 ? -2.582 15.128 -15.034 1.00 47.62 95 HIS A C 1
ATOM 752 O O . HIS A 1 95 ? -3.282 14.625 -14.160 1.00 47.62 95 HIS A O 1
ATOM 758 N N . GLU A 1 96 ? -2.958 16.151 -15.803 1.00 41.53 96 GLU A N 1
ATOM 759 C CA . GLU A 1 96 ? -4.216 16.909 -15.773 1.00 41.53 96 GLU A CA 1
ATOM 760 C C . GLU A 1 96 ? -5.371 16.235 -15.011 1.00 41.53 96 GLU A C 1
ATOM 762 O O . GLU A 1 96 ? -6.039 15.333 -15.512 1.00 41.53 96 GLU A O 1
ATOM 767 N N . GLY A 1 97 ? -5.604 16.702 -13.780 1.00 50.47 97 GLY A N 1
ATOM 768 C CA . GLY A 1 97 ? -6.792 16.379 -12.989 1.00 50.47 97 GLY A CA 1
ATOM 769 C C . GLY A 1 97 ? -6.786 15.040 -12.248 1.00 50.47 97 GLY A C 1
ATOM 770 O O . GLY A 1 97 ? -7.737 14.794 -11.512 1.00 50.47 97 GLY A O 1
ATOM 771 N N . ASN A 1 98 ? -5.752 14.200 -12.385 1.00 47.50 98 ASN A N 1
ATOM 772 C CA . ASN A 1 98 ? -5.658 12.943 -11.640 1.00 47.50 98 ASN A CA 1
ATOM 773 C C . ASN A 1 98 ? -4.279 12.808 -10.979 1.00 47.50 98 ASN A C 1
ATOM 775 O O . ASN A 1 98 ? -3.252 12.660 -11.647 1.00 47.50 98 ASN A O 1
ATOM 779 N N . THR A 1 99 ? -4.242 12.879 -9.651 1.00 52.94 99 THR A N 1
ATOM 780 C CA . THR A 1 99 ? -3.026 12.638 -8.876 1.00 52.94 99 THR A CA 1
ATOM 781 C C . THR A 1 99 ? -2.661 11.160 -8.966 1.00 52.94 99 THR A C 1
ATOM 783 O O . THR A 1 99 ? -3.414 10.296 -8.524 1.00 52.94 99 THR A O 1
ATOM 786 N N . SER A 1 100 ? -1.503 10.858 -9.561 1.00 53.34 100 SER A N 1
ATOM 787 C CA . SER A 1 100 ? -0.952 9.499 -9.558 1.00 53.34 100 SER A CA 1
ATOM 788 C C . SER A 1 100 ? -0.765 9.017 -8.112 1.00 53.34 100 SER A C 1
ATOM 790 O O . SER A 1 100 ? -0.392 9.831 -7.269 1.00 53.34 100 SER A O 1
ATOM 792 N N . PRO A 1 101 ? -0.930 7.720 -7.803 1.00 54.88 101 PRO A N 1
ATOM 793 C CA . PRO A 1 101 ? -0.735 7.186 -6.447 1.00 54.88 101 PRO A CA 1
ATOM 794 C C . PRO A 1 101 ? 0.687 7.403 -5.879 1.00 54.88 101 PRO A C 1
ATOM 796 O O . PRO A 1 101 ? 0.888 7.295 -4.677 1.00 54.88 101 PRO A O 1
ATOM 799 N N . ALA A 1 102 ? 1.658 7.803 -6.712 1.00 50.75 102 ALA A N 1
ATOM 800 C CA . ALA A 1 102 ? 2.976 8.312 -6.305 1.00 50.75 102 ALA A CA 1
ATOM 801 C C . ALA A 1 102 ? 2.971 9.748 -5.726 1.00 50.75 102 ALA A C 1
ATOM 803 O O . ALA A 1 102 ? 4.020 10.300 -5.400 1.00 50.75 102 ALA A O 1
ATOM 804 N N . CYS A 1 103 ? 1.814 10.405 -5.647 1.00 42.00 103 CYS A N 1
ATOM 805 C CA . CYS A 1 103 ? 1.697 11.830 -5.364 1.00 42.00 103 CYS A CA 1
ATOM 806 C C . CYS A 1 103 ? 1.320 12.135 -3.910 1.00 42.00 103 CYS A C 1
ATOM 808 O O . CYS A 1 103 ? 0.298 12.769 -3.718 1.00 42.00 103 CYS A O 1
ATOM 810 N N . VAL A 1 104 ? 2.125 11.773 -2.901 1.00 37.00 104 VAL A N 1
ATOM 811 C CA . VAL A 1 104 ? 2.227 12.578 -1.655 1.00 37.00 104 VAL A CA 1
ATOM 812 C C . VAL A 1 104 ? 3.535 12.287 -0.893 1.00 37.00 104 VAL A C 1
ATOM 814 O O . VAL A 1 104 ? 3.520 11.754 0.207 1.00 37.00 104 VAL A O 1
ATOM 817 N N . THR A 1 105 ? 4.695 12.663 -1.431 1.00 33.38 105 THR A N 1
ATOM 818 C CA . THR A 1 1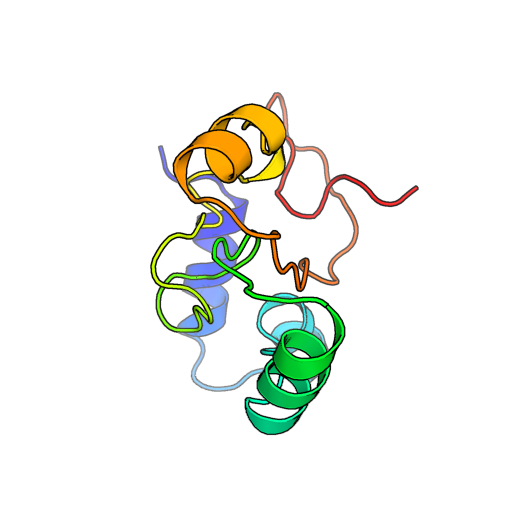05 ? 5.850 12.974 -0.564 1.00 33.38 105 THR A CA 1
ATOM 819 C C . THR A 1 105 ? 6.622 14.153 -1.144 1.00 33.38 105 THR A C 1
ATOM 821 O O . THR A 1 105 ? 7.458 13.992 -2.037 1.00 33.38 105 THR A O 1
ATOM 824 N N . SER A 1 106 ? 6.319 15.358 -0.672 1.00 29.45 106 SER A N 1
ATOM 825 C CA . SER A 1 106 ? 7.192 16.538 -0.738 1.00 29.45 106 SER A CA 1
ATOM 826 C C . SER A 1 106 ? 6.877 17.433 0.445 1.00 29.45 106 SER A C 1
ATOM 828 O O . SER A 1 106 ? 5.668 17.672 0.661 1.00 29.45 106 SER A O 1
#

Foldseek 3Di:
DDDPVNVLVVVLVPDPDDDPVSCQQVDADDPVRVVVVCVVAKPAAEEEEDCVVRDPHPHYDYQRNQSVVDDVVVVCVVRVIDHDYDGGPDDWDDDPPDTGSNPDDD

InterPro domains:
  IPR008593 DNA N-6-adenine-methyltransferase [PF05869] (18-93)
  IPR008593 DNA N-6-adenine-methyltransferase [TIGR01712] (14-95)

Radius of gyration: 14.45 Å; chains: 1; bounding box: 32×29×37 Å

Sequence (106 aa):
MSNKYCQALVELRNKPAHELKEVGDQWRTPDNIFWGINTLFGPFVLDLFTDGDNAKCAAYYTAEDNALAHDWSERLAELKGAAFGNPPYSRASQHEGNTSPACVTS